Protein AF-A0A2D5TPM4-F1 (afdb_monomer)

Secondary structure (DSSP, 8-state):
--HHHHHHHHHHHHHHHHHHTT--GGG-HHHHHHHHHHHHHH-HHHHHHHHHHSSSHHHHHHHHHHTT-----HHHHHGGG--S-HHHHHHHHHHHHHTT-HHHHHHHHHHHTT-STT-SS--IIIIITTGGGG---TTHHHHHHHHHTT-

Sequence (151 aa):
MSKLKEFTEAYDSLFKLVASHDTSPDDEPWFFEEVNKLIIKHGNEVAIKFAQNEKWPEYTFELLVKSGLREIPKETLLSYLQTDNEDNMYCTAFALAACGYQEGFDILKAFANQSHPLSKNTHPIADILPDLEYIQDDRTKEIKDLCEEYL

Foldseek 3Di:
DDLLVVLLVQLVVLQVVCVVVVHHPVVPLVSLQSNLVSCVVSHLVSQLVNLVPDPQSLQSLLSPLLSPRQPDPLVSLVVQCPDPALVSVLSSLLSCQSNVHVSSLVVLQCLLQVNDPSNPPDQLQPHPLVSLVSRPDPSVVSSNVSNVVVD

Nearest PDB structures (foldseek):
  7q1e-assembly1_D  TM=4.762E-01  e=1.847E-01  synthetic construct
  6g4j-assembly1_B  TM=4.966E-01  e=8.759E-01  synthetic construct
  4xl5-assembly1_C  TM=4.598E-01  e=1.231E+00  synthetic construct
  8aw4-assembly1_A  TM=4.612E-01  e=2.102E+00  synthetic construct
  7p0h-assembly2_B  TM=4.555E-01  e=1.817E+00  synthetic construct

Radius of gyration: 15.3 Å; Cα contacts (8 Å, |Δi|>4): 187; chains: 1; bounding box: 35×28×40 Å

Solvent-accessible surface area (backbone atoms only — not comparable to full-atom values): 8303 Å² total; per-residue (Å²): 132,56,69,52,57,56,49,50,57,53,50,52,52,52,54,51,51,37,55,73,71,79,50,52,69,91,78,33,74,65,52,36,57,54,49,27,54,49,36,71,75,64,32,62,71,41,50,53,56,48,25,72,70,42,96,56,32,37,56,43,40,30,54,41,27,62,20,65,54,44,86,68,62,65,74,73,47,58,66,53,60,80,55,93,48,46,65,45,37,49,25,30,22,49,34,32,32,45,46,69,38,65,70,10,47,56,47,49,40,27,35,34,65,55,67,35,95,58,32,81,82,62,44,28,61,78,63,47,50,66,58,54,76,56,36,94,51,79,73,50,53,62,41,46,57,48,19,56,75,77,113

Structure (mmCIF, N/CA/C/O backbone):
data_AF-A0A2D5TPM4-F1
#
_entry.id   AF-A0A2D5TPM4-F1
#
loop_
_atom_site.group_PDB
_atom_site.id
_atom_site.type_symbol
_atom_site.label_atom_id
_atom_site.label_alt_id
_atom_site.label_comp_id
_atom_site.label_asym_id
_atom_site.label_entity_id
_atom_site.label_seq_id
_atom_site.pdbx_PDB_ins_code
_atom_site.Cartn_x
_atom_site.Cartn_y
_atom_site.Cartn_z
_atom_site.occupancy
_atom_site.B_iso_or_equiv
_atom_site.auth_seq_id
_atom_site.auth_comp_id
_atom_site.auth_asym_id
_atom_site.auth_atom_id
_atom_site.pdbx_PDB_model_num
ATOM 1 N N . MET A 1 1 ? -15.965 5.113 24.154 1.00 62.75 1 MET A N 1
ATOM 2 C CA . MET A 1 1 ? -14.804 5.687 23.443 1.00 62.75 1 MET A CA 1
ATOM 3 C C . MET A 1 1 ? -15.083 5.540 21.949 1.00 62.75 1 MET A C 1
ATOM 5 O O . MET A 1 1 ? -15.850 4.648 21.604 1.00 62.75 1 MET A O 1
ATOM 9 N N . SER A 1 2 ? -14.655 6.457 21.072 1.00 92.88 2 SER A N 1
ATOM 10 C CA . SER A 1 2 ? -14.958 6.298 19.637 1.00 92.88 2 SER A CA 1
ATOM 11 C C . SER A 1 2 ? -14.095 5.176 19.050 1.00 92.88 2 SER A C 1
ATOM 13 O O . SER A 1 2 ? -12.933 5.051 19.431 1.00 92.88 2 SER A O 1
ATOM 15 N N . LYS A 1 3 ? -14.636 4.388 18.107 1.00 95.75 3 LYS A N 1
ATOM 16 C CA . LYS A 1 3 ? -13.880 3.312 17.433 1.00 95.75 3 LYS A CA 1
ATOM 17 C C . LYS A 1 3 ? -12.568 3.813 16.826 1.00 95.75 3 LYS A C 1
ATOM 19 O O . LYS A 1 3 ? -11.571 3.112 16.897 1.00 95.75 3 LYS A O 1
ATOM 24 N N . LEU A 1 4 ? -12.586 5.027 16.268 1.00 97.31 4 LEU A N 1
ATOM 25 C CA . LEU A 1 4 ? -11.404 5.683 15.715 1.00 97.31 4 LEU A CA 1
ATOM 26 C C . LEU A 1 4 ? -10.341 5.936 16.785 1.00 97.31 4 LEU A C 1
ATOM 28 O O . LEU A 1 4 ? -9.190 5.604 16.570 1.00 97.31 4 LEU A O 1
ATOM 32 N N . LYS A 1 5 ? -10.730 6.455 17.955 1.00 97.25 5 LYS A N 1
ATOM 33 C CA . LYS A 1 5 ? -9.784 6.705 19.046 1.00 97.25 5 LYS A CA 1
ATOM 34 C C . LYS A 1 5 ? -9.158 5.406 19.565 1.00 97.25 5 LYS A C 1
ATOM 36 O O . LYS A 1 5 ? -7.965 5.379 19.823 1.00 97.25 5 LYS A O 1
ATOM 41 N N . GLU A 1 6 ? -9.950 4.341 19.696 1.00 97.75 6 GLU A N 1
ATOM 42 C CA . GLU A 1 6 ? -9.432 3.016 20.074 1.00 97.75 6 GLU A CA 1
ATOM 43 C C . GLU A 1 6 ? -8.447 2.463 19.036 1.00 97.75 6 GLU A C 1
ATOM 45 O O . GLU A 1 6 ? -7.425 1.904 19.419 1.00 97.75 6 GLU A O 1
ATOM 50 N N . PHE A 1 7 ? -8.736 2.641 17.741 1.00 98.31 7 PHE A N 1
ATOM 51 C CA . PHE A 1 7 ? -7.834 2.237 16.664 1.00 98.31 7 PHE A CA 1
ATOM 52 C C . PHE A 1 7 ? -6.522 3.026 16.715 1.00 98.31 7 PHE A C 1
ATOM 54 O O . PHE A 1 7 ? -5.462 2.413 16.740 1.00 98.31 7 PHE A O 1
ATOM 61 N N . THR A 1 8 ? -6.596 4.360 16.791 1.00 98.12 8 THR A N 1
ATOM 62 C CA . THR A 1 8 ? -5.426 5.248 16.872 1.00 98.12 8 THR A CA 1
ATOM 63 C C . THR A 1 8 ? -4.534 4.884 18.051 1.00 98.12 8 THR A C 1
ATOM 65 O O . THR A 1 8 ? -3.348 4.652 17.870 1.00 98.12 8 THR A O 1
ATOM 68 N N . GLU A 1 9 ? -5.093 4.764 19.259 1.00 97.94 9 GLU A N 1
ATOM 69 C CA . GLU A 1 9 ? -4.289 4.449 20.445 1.00 97.94 9 GLU A CA 1
ATOM 70 C C . GLU A 1 9 ? -3.615 3.076 20.340 1.00 97.94 9 GLU A C 1
ATOM 72 O O . GLU A 1 9 ? -2.452 2.938 20.714 1.00 97.94 9 GLU A O 1
ATOM 77 N N . ALA A 1 10 ? -4.320 2.071 19.811 1.00 98.06 10 ALA A N 1
ATOM 78 C CA . ALA A 1 10 ? -3.753 0.742 19.615 1.00 98.06 10 ALA A CA 1
ATOM 79 C C . ALA A 1 10 ? -2.654 0.739 18.541 1.00 98.06 10 ALA A C 1
ATOM 81 O O . ALA A 1 10 ? -1.587 0.173 18.772 1.00 98.06 10 ALA A O 1
ATOM 82 N N . TYR A 1 11 ? -2.888 1.396 17.404 1.00 98.00 11 TYR A N 1
ATOM 83 C CA . TYR A 1 11 ? -1.910 1.518 16.326 1.00 98.00 11 TYR A CA 1
ATOM 84 C C . TYR A 1 11 ? -0.651 2.260 16.795 1.00 98.00 11 TYR A C 1
ATOM 86 O O . TYR A 1 11 ? 0.459 1.758 16.630 1.00 98.00 11 TYR A O 1
ATOM 94 N N . ASP A 1 12 ? -0.811 3.396 17.476 1.00 97.00 12 ASP A N 1
ATOM 95 C CA . ASP A 1 12 ? 0.301 4.179 18.025 1.00 97.00 12 ASP A CA 1
ATOM 96 C C . ASP A 1 12 ? 1.131 3.374 19.028 1.00 97.00 12 ASP A C 1
ATOM 98 O O . ASP A 1 12 ? 2.349 3.544 19.118 1.00 97.00 12 ASP A O 1
ATOM 102 N N . SER A 1 13 ? 0.487 2.508 19.816 1.00 97.38 13 SER A N 1
ATOM 103 C CA . SER A 1 13 ? 1.186 1.593 20.717 1.00 97.38 13 SER A CA 1
ATOM 104 C C . SER A 1 13 ? 2.044 0.581 19.959 1.00 97.38 13 SER A C 1
ATOM 106 O O . SER A 1 13 ? 3.181 0.355 20.372 1.00 97.38 13 SER A O 1
ATOM 108 N N . LEU A 1 14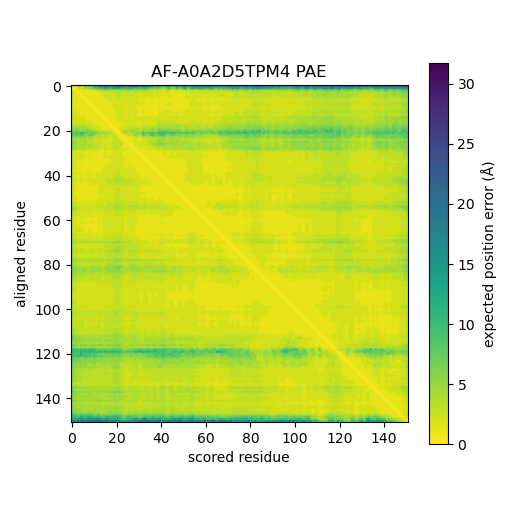 ? 1.544 0.012 18.856 1.00 97.06 14 LEU A N 1
ATOM 109 C CA . LEU A 1 14 ? 2.322 -0.890 17.998 1.00 97.06 14 LEU A CA 1
ATOM 110 C C . LEU A 1 14 ? 3.496 -0.149 17.348 1.00 97.06 14 LEU A C 1
ATOM 112 O O . LEU A 1 14 ? 4.631 -0.612 17.419 1.00 97.06 14 LEU A O 1
ATOM 116 N N . PHE A 1 15 ? 3.251 1.041 16.799 1.00 94.06 15 PHE A N 1
ATOM 117 C CA . PHE A 1 15 ? 4.280 1.841 16.132 1.00 94.06 15 PHE A CA 1
ATOM 118 C C . PHE A 1 15 ? 5.398 2.276 17.095 1.00 94.06 15 PHE A C 1
ATOM 120 O O . PHE A 1 15 ? 6.581 2.229 16.762 1.00 94.06 15 PHE A O 1
ATOM 127 N N . LYS A 1 16 ? 5.052 2.642 18.337 1.00 94.75 16 LYS A N 1
ATOM 128 C CA . LYS A 1 16 ? 6.045 2.936 19.387 1.00 94.75 16 LYS A CA 1
ATOM 129 C C . LYS A 1 16 ? 6.873 1.717 19.778 1.00 94.75 16 LYS A C 1
ATOM 131 O O . LYS A 1 16 ? 8.030 1.889 20.150 1.00 94.75 16 LYS A O 1
ATOM 136 N N . LEU A 1 17 ? 6.290 0.518 19.737 1.00 94.88 17 LEU A N 1
ATOM 137 C CA . LEU A 1 17 ? 7.014 -0.714 20.041 1.00 94.88 17 LEU A CA 1
ATOM 138 C C . LEU A 1 17 ? 8.070 -0.999 18.968 1.00 94.88 17 LEU A C 1
ATOM 140 O O . LEU A 1 17 ? 9.220 -1.229 19.328 1.00 94.88 17 LEU A O 1
ATOM 144 N N . VAL A 1 18 ? 7.711 -0.870 17.687 1.00 93.19 18 VAL A N 1
ATOM 145 C CA . VAL A 1 18 ? 8.659 -0.942 16.558 1.00 93.19 18 VAL A CA 1
ATOM 146 C C . VAL A 1 18 ? 9.805 0.058 16.753 1.00 93.19 18 VAL A C 1
ATOM 148 O O . VAL A 1 18 ? 10.967 -0.327 16.845 1.00 93.19 18 VAL A O 1
ATOM 151 N N . ALA A 1 19 ? 9.483 1.336 16.982 1.00 89.94 19 ALA A N 1
ATOM 152 C CA . ALA A 1 19 ? 10.497 2.369 17.204 1.00 89.94 19 ALA A CA 1
ATOM 153 C C . ALA A 1 19 ? 11.396 2.101 18.430 1.00 89.94 19 ALA A C 1
ATOM 155 O O . ALA A 1 19 ? 12.541 2.545 18.471 1.00 89.94 19 ALA A O 1
ATOM 156 N N . SER A 1 20 ? 10.903 1.382 19.446 1.00 92.12 20 SER A N 1
ATOM 157 C CA . SER A 1 20 ? 11.698 1.026 20.629 1.00 92.12 20 SER A CA 1
ATOM 158 C C . SER A 1 20 ? 12.745 -0.059 20.368 1.00 92.12 20 SER A C 1
ATOM 160 O O . SER A 1 20 ? 13.675 -0.199 21.164 1.00 92.12 20 SER A O 1
ATOM 162 N N . HIS A 1 21 ? 12.608 -0.803 19.269 1.00 87.50 21 HIS A N 1
ATOM 163 C CA . HIS A 1 21 ? 13.577 -1.798 18.814 1.00 87.50 21 HIS A CA 1
ATOM 164 C C . HIS A 1 21 ? 14.594 -1.232 17.811 1.00 87.50 21 HIS A C 1
ATOM 166 O O . HIS A 1 21 ? 15.476 -1.973 17.390 1.00 87.50 21 HIS A O 1
ATOM 172 N N . ASP A 1 22 ? 14.513 0.064 17.478 1.00 88.50 22 ASP A N 1
ATOM 173 C CA . ASP A 1 22 ? 15.333 0.709 16.437 1.00 88.50 22 ASP A CA 1
ATOM 174 C C . ASP A 1 22 ? 15.167 0.046 15.052 1.00 88.50 22 ASP A C 1
ATOM 176 O O . ASP A 1 22 ? 16.107 -0.042 14.265 1.00 88.50 22 ASP A O 1
ATOM 180 N N . THR A 1 23 ? 13.954 -0.446 14.775 1.00 90.00 23 THR A N 1
ATOM 181 C CA . THR A 1 23 ? 13.545 -1.086 13.515 1.00 90.00 23 THR A CA 1
ATOM 182 C C . THR A 1 23 ? 12.415 -0.310 12.835 1.00 90.00 23 THR A C 1
ATOM 184 O O . THR A 1 23 ? 11.860 0.641 13.401 1.00 90.00 23 THR A O 1
ATOM 187 N N . SER A 1 24 ? 12.087 -0.684 11.596 1.00 90.19 24 SER A N 1
ATOM 188 C CA . SER A 1 24 ? 10.937 -0.163 10.852 1.00 90.19 24 SER A CA 1
ATOM 189 C C . SER A 1 24 ? 9.777 -1.171 10.819 1.00 90.19 24 SER A C 1
ATOM 191 O O . SER A 1 24 ? 9.987 -2.356 11.080 1.00 90.19 24 SER A O 1
ATOM 193 N N . PRO A 1 25 ? 8.540 -0.739 10.502 1.00 91.75 25 PRO A N 1
ATOM 194 C CA . PRO A 1 25 ? 7.418 -1.659 10.315 1.00 91.75 25 PRO A CA 1
ATOM 195 C C . PRO A 1 25 ? 7.707 -2.778 9.306 1.00 91.75 25 PRO A C 1
ATOM 197 O O . PRO A 1 25 ? 7.291 -3.913 9.524 1.00 91.75 25 PRO A O 1
ATOM 200 N N . ASP A 1 26 ? 8.446 -2.468 8.239 1.00 88.12 26 ASP A N 1
ATOM 201 C CA . ASP A 1 26 ? 8.805 -3.410 7.176 1.00 88.12 26 ASP A CA 1
ATOM 202 C C . ASP A 1 26 ? 9.788 -4.499 7.644 1.00 88.12 26 ASP A C 1
ATOM 204 O O . ASP A 1 26 ? 9.792 -5.603 7.102 1.00 88.12 26 ASP A O 1
ATOM 208 N N . ASP A 1 27 ? 10.558 -4.239 8.706 1.00 88.56 27 ASP A N 1
ATOM 209 C CA . ASP A 1 27 ? 11.476 -5.212 9.315 1.00 88.56 27 ASP A CA 1
ATOM 210 C C . ASP A 1 27 ? 10.781 -6.160 10.311 1.00 88.56 27 ASP A C 1
ATOM 212 O O . ASP A 1 27 ? 11.391 -7.109 10.810 1.00 88.56 27 ASP A O 1
ATOM 216 N N . GLU A 1 28 ? 9.509 -5.909 10.635 1.00 92.19 28 GLU A N 1
ATOM 217 C CA . GLU A 1 28 ? 8.807 -6.523 11.762 1.00 92.19 28 GLU A CA 1
ATOM 218 C C . GLU A 1 28 ? 7.503 -7.204 11.303 1.00 92.19 28 GLU A C 1
ATOM 220 O O . GLU A 1 28 ? 6.418 -6.654 11.490 1.00 92.19 28 GLU A O 1
ATOM 225 N N . PRO A 1 29 ? 7.538 -8.443 10.764 1.00 89.88 29 PRO A N 1
ATOM 226 C CA . PRO A 1 29 ? 6.349 -9.102 10.203 1.00 89.88 29 PRO A CA 1
ATOM 227 C C . PRO A 1 29 ? 5.141 -9.186 11.153 1.00 89.88 29 PRO A C 1
ATOM 229 O O . PRO A 1 29 ? 3.990 -9.137 10.718 1.00 89.88 29 PRO A O 1
ATOM 232 N N . TRP A 1 30 ? 5.384 -9.272 12.467 1.00 94.94 30 TRP A N 1
ATOM 233 C CA . TRP A 1 30 ? 4.325 -9.281 13.483 1.00 94.94 30 TRP A CA 1
ATOM 234 C C . TRP A 1 30 ? 3.518 -7.975 13.512 1.00 94.94 30 TRP A C 1
ATOM 236 O O . TRP A 1 30 ? 2.352 -7.993 13.910 1.00 94.94 30 TRP A O 1
ATOM 246 N N . PHE A 1 31 ? 4.103 -6.848 13.096 1.00 97.19 31 PHE A N 1
ATOM 247 C CA . PHE A 1 31 ? 3.429 -5.553 13.060 1.00 97.19 31 PHE A CA 1
ATOM 248 C C . PHE A 1 31 ? 2.221 -5.609 12.124 1.00 97.19 31 PHE A C 1
ATOM 250 O O . PHE A 1 31 ? 1.108 -5.273 12.534 1.00 97.19 31 PHE A O 1
ATOM 257 N N . PHE A 1 32 ? 2.413 -6.115 10.902 1.00 97.06 32 PHE A N 1
ATOM 258 C CA . PHE A 1 32 ? 1.340 -6.246 9.916 1.00 97.06 32 PHE A CA 1
ATOM 259 C C . PHE A 1 32 ? 0.232 -7.196 10.394 1.00 97.06 32 PHE A C 1
ATOM 261 O O . PHE A 1 32 ? -0.954 -6.919 10.195 1.00 97.06 32 PHE A O 1
ATOM 268 N N . GLU A 1 33 ? 0.583 -8.280 11.094 1.00 97.25 33 GLU A N 1
ATOM 269 C CA . GLU A 1 33 ? -0.403 -9.188 11.693 1.00 97.25 33 GLU A CA 1
ATOM 270 C C . GLU A 1 33 ? -1.246 -8.509 12.784 1.00 97.25 33 GLU A C 1
ATOM 272 O O . GLU A 1 33 ? -2.467 -8.696 12.839 1.00 97.25 33 GLU A O 1
ATOM 277 N N . GLU A 1 34 ? -0.626 -7.714 13.660 1.00 98.25 34 GLU A N 1
ATOM 278 C CA . GLU A 1 34 ? -1.335 -6.993 14.722 1.00 98.25 34 GLU A CA 1
ATOM 279 C C . GLU A 1 34 ? -2.213 -5.869 14.163 1.00 98.25 34 GLU A C 1
ATOM 281 O O . GLU A 1 34 ? -3.370 -5.724 14.573 1.00 98.25 34 GLU A O 1
ATOM 286 N N . VAL A 1 35 ? -1.730 -5.123 13.169 1.00 98.31 35 VAL A N 1
ATOM 287 C CA . VAL A 1 35 ? -2.533 -4.097 12.489 1.00 98.31 35 VAL A CA 1
ATOM 288 C C . VAL A 1 35 ? -3.722 -4.729 11.756 1.00 98.31 35 VAL A C 1
ATOM 290 O O . VAL A 1 35 ? -4.832 -4.196 11.836 1.00 98.31 35 VAL A O 1
ATOM 293 N N . ASN A 1 36 ? -3.563 -5.905 11.139 1.00 98.31 36 ASN A N 1
ATOM 294 C CA . ASN A 1 36 ? -4.682 -6.641 10.539 1.00 98.31 36 ASN A CA 1
ATOM 295 C C . ASN A 1 36 ? -5.782 -6.954 11.569 1.00 98.31 36 ASN A C 1
ATOM 297 O O . ASN A 1 36 ? -6.972 -6.740 11.320 1.00 98.31 36 ASN A O 1
ATOM 301 N N . LYS A 1 37 ? -5.406 -7.385 12.782 1.00 98.56 37 LYS A N 1
ATOM 302 C CA . LYS A 1 37 ? -6.371 -7.618 13.875 1.00 98.56 37 LYS A CA 1
ATOM 303 C C . LYS A 1 37 ? -7.137 -6.341 14.228 1.00 98.56 37 LYS A C 1
ATOM 305 O O . LYS A 1 37 ? -8.340 -6.414 14.501 1.00 98.56 37 LYS A O 1
ATOM 310 N N . LEU A 1 38 ? -6.482 -5.177 14.196 1.0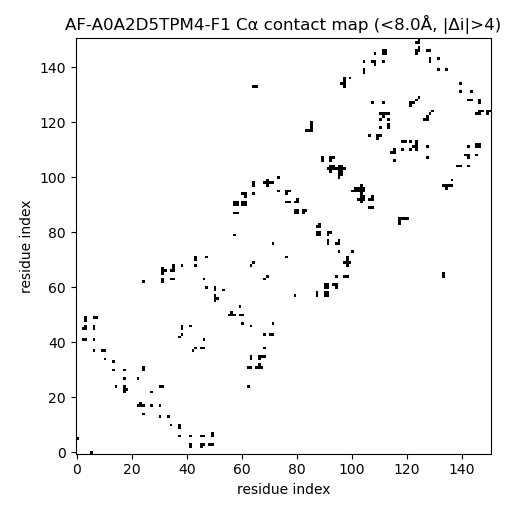0 98.38 38 LEU A N 1
ATOM 311 C CA . LEU A 1 38 ? -7.148 -3.885 14.397 1.00 98.38 38 LEU A CA 1
ATOM 312 C C . LEU A 1 38 ? -8.132 -3.575 13.263 1.00 98.38 38 LEU A C 1
ATOM 314 O O . LEU A 1 38 ? -9.272 -3.190 13.543 1.00 98.38 38 LEU A O 1
ATOM 318 N N . ILE A 1 39 ? -7.737 -3.788 12.005 1.00 98.44 39 ILE A N 1
ATOM 319 C CA . ILE A 1 39 ? -8.601 -3.583 10.831 1.00 98.44 39 ILE A CA 1
ATOM 320 C C . ILE A 1 39 ? -9.849 -4.469 10.930 1.00 98.44 39 ILE A C 1
ATOM 322 O O . ILE A 1 39 ? -10.966 -3.955 10.862 1.00 98.44 39 ILE A O 1
ATOM 326 N N . ILE A 1 40 ? -9.687 -5.770 11.192 1.00 98.19 40 ILE A N 1
ATOM 327 C CA . ILE A 1 40 ? -10.799 -6.727 11.338 1.00 98.19 40 ILE A CA 1
ATOM 328 C C . ILE A 1 40 ? -11.742 -6.315 12.477 1.00 98.19 40 ILE A C 1
ATOM 330 O O . ILE A 1 40 ? -12.965 -6.370 12.335 1.00 98.19 40 ILE A O 1
ATOM 334 N N . LYS A 1 41 ? -11.193 -5.886 13.619 1.00 98.19 41 LYS A N 1
ATOM 335 C CA . LYS A 1 41 ? -11.982 -5.514 14.801 1.00 98.19 41 LYS A CA 1
ATOM 336 C C . LYS A 1 41 ? -12.784 -4.226 14.601 1.00 98.19 41 LYS A C 1
ATOM 338 O O . LYS A 1 41 ? -13.924 -4.131 15.066 1.00 98.19 41 LYS A O 1
ATOM 343 N N . HIS A 1 42 ? -12.188 -3.211 13.979 1.00 98.00 42 HIS A N 1
ATOM 344 C CA . HIS A 1 42 ? -12.768 -1.866 13.912 1.00 98.00 42 HIS A CA 1
ATOM 345 C C . HIS A 1 42 ? -13.472 -1.570 12.578 1.00 98.00 42 HIS A C 1
ATOM 347 O O . HIS A 1 42 ? -14.410 -0.764 12.569 1.00 98.00 42 HIS A O 1
ATOM 353 N N . GLY A 1 43 ? -13.099 -2.277 11.509 1.00 97.44 43 GLY A N 1
ATOM 354 C CA . GLY A 1 43 ? -13.637 -2.169 10.155 1.00 97.44 43 GLY A CA 1
ATOM 355 C C . GLY A 1 43 ? -12.834 -1.228 9.249 1.00 97.44 43 GLY A C 1
ATOM 356 O O . GLY A 1 43 ? -12.224 -0.264 9.715 1.00 97.44 43 GLY A O 1
ATOM 357 N N . ASN A 1 44 ? -12.904 -1.483 7.938 1.00 97.56 44 ASN A N 1
ATOM 358 C CA . ASN A 1 44 ? -12.166 -0.757 6.894 1.00 97.56 44 ASN A CA 1
ATOM 359 C C . ASN A 1 44 ? -12.383 0.762 6.955 1.00 97.56 44 ASN A C 1
ATOM 361 O O . ASN A 1 44 ? -11.423 1.521 6.902 1.00 97.56 44 ASN A O 1
ATOM 365 N N . GLU A 1 45 ? -13.625 1.217 7.153 1.00 98.12 45 GLU A N 1
ATOM 366 C CA . GLU A 1 45 ? -13.953 2.650 7.240 1.00 98.12 45 GLU A CA 1
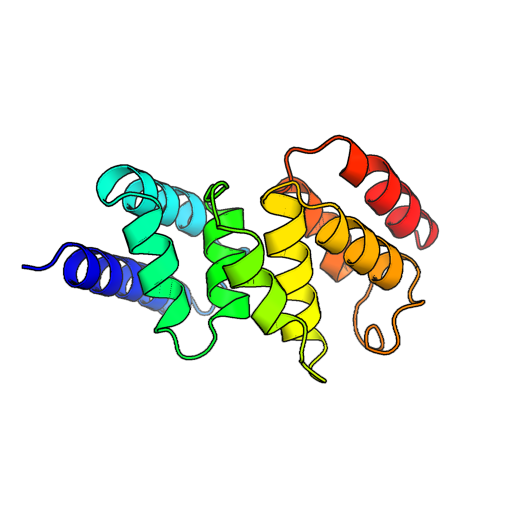ATOM 367 C C . GLU A 1 45 ? -13.176 3.365 8.360 1.00 98.12 45 GLU A C 1
ATOM 369 O O . GLU A 1 45 ? -12.731 4.501 8.189 1.00 98.12 45 GLU A O 1
ATOM 374 N N . VAL A 1 46 ? -12.970 2.700 9.504 1.00 98.50 46 VAL A N 1
ATOM 375 C CA . VAL A 1 46 ? -12.218 3.275 10.627 1.00 98.50 46 VAL A CA 1
ATOM 376 C C . VAL A 1 46 ? -10.731 3.363 10.295 1.00 98.50 46 VAL A C 1
ATOM 378 O O . VAL A 1 46 ? -10.131 4.398 10.569 1.00 98.50 46 VAL A O 1
ATOM 381 N N . ALA A 1 47 ? -10.160 2.323 9.683 1.00 98.44 47 ALA A N 1
ATOM 382 C CA . ALA A 1 47 ? -8.756 2.302 9.273 1.00 98.44 47 ALA A CA 1
ATOM 383 C C . ALA A 1 47 ? -8.456 3.354 8.188 1.00 98.44 47 ALA A C 1
ATOM 385 O O . ALA A 1 47 ? -7.469 4.078 8.282 1.00 98.44 47 ALA A O 1
ATOM 386 N N . ILE A 1 48 ? -9.353 3.512 7.208 1.00 98.50 48 ILE A N 1
ATOM 387 C CA . ILE A 1 48 ? -9.244 4.550 6.171 1.00 98.50 48 ILE A CA 1
ATOM 388 C C . ILE A 1 48 ? -9.294 5.938 6.808 1.00 98.50 48 ILE A C 1
ATOM 390 O O . ILE A 1 48 ? -8.430 6.775 6.555 1.00 98.50 48 ILE A O 1
ATOM 394 N N . LYS A 1 49 ? -10.279 6.181 7.681 1.00 98.38 49 LYS A N 1
ATOM 395 C CA . LYS A 1 49 ? -10.404 7.463 8.380 1.00 98.38 49 LYS A CA 1
ATOM 396 C C . LYS A 1 49 ? -9.204 7.748 9.282 1.00 98.38 49 LYS A C 1
ATOM 398 O O . LYS A 1 49 ? -8.850 8.909 9.456 1.00 98.38 49 LYS A O 1
ATOM 403 N N . PHE A 1 50 ? -8.614 6.720 9.883 1.00 98.50 50 PHE A N 1
ATOM 404 C CA . PHE A 1 50 ? -7.368 6.843 10.627 1.00 98.50 50 PHE A CA 1
ATOM 405 C C . PHE A 1 50 ? -6.246 7.352 9.714 1.00 98.50 50 PHE A C 1
ATOM 407 O O . PHE A 1 50 ? -5.761 8.452 9.956 1.00 98.50 50 PHE A O 1
ATOM 414 N N . ALA A 1 51 ? -5.942 6.652 8.616 1.00 98.31 51 ALA A N 1
ATOM 415 C CA . ALA A 1 51 ? -4.879 7.049 7.687 1.00 98.31 51 ALA A CA 1
ATOM 416 C C . ALA A 1 51 ? -5.050 8.472 7.133 1.00 98.31 51 ALA A C 1
ATOM 418 O O . ALA A 1 51 ? -4.088 9.228 7.065 1.00 98.31 51 ALA A O 1
ATOM 419 N N . GLN A 1 52 ? -6.280 8.885 6.813 1.00 98.00 52 GLN A N 1
ATOM 420 C CA . GLN A 1 52 ? -6.562 10.246 6.334 1.00 98.00 52 GLN A CA 1
ATOM 421 C C . GLN A 1 52 ? -6.253 11.353 7.357 1.00 98.00 52 GLN A C 1
ATOM 423 O O . GLN A 1 52 ? -6.095 12.507 6.960 1.00 98.00 52 GLN A O 1
ATOM 428 N N . ASN A 1 53 ? -6.218 11.032 8.654 1.00 97.38 53 ASN A N 1
ATOM 429 C CA . ASN A 1 53 ? -5.914 11.986 9.725 1.00 97.38 53 ASN A CA 1
ATOM 430 C C . ASN A 1 53 ? -4.450 11.932 10.182 1.00 97.38 53 ASN A C 1
ATOM 432 O O . ASN A 1 53 ? -4.056 12.752 11.014 1.00 97.38 53 ASN A O 1
ATOM 436 N N . GLU A 1 54 ? -3.664 10.986 9.670 1.00 97.25 54 GLU A N 1
ATOM 437 C CA . GLU A 1 54 ? -2.255 10.863 10.015 1.00 97.25 54 GLU A CA 1
ATOM 438 C C . GLU A 1 54 ? -1.409 11.947 9.353 1.00 97.25 54 GLU A C 1
ATOM 440 O O . GLU A 1 54 ? -1.788 12.570 8.359 1.00 97.25 54 GLU A O 1
ATOM 445 N N . LYS A 1 55 ? -0.222 12.180 9.920 1.00 94.25 55 LYS A N 1
ATOM 446 C CA . LYS A 1 55 ? 0.711 13.180 9.389 1.00 94.25 55 LYS A CA 1
ATOM 447 C C . LYS A 1 55 ? 1.154 12.833 7.967 1.00 94.25 55 LYS A C 1
ATOM 449 O O . LYS A 1 55 ? 1.302 13.748 7.160 1.00 94.25 55 LYS A O 1
ATOM 454 N N . TRP A 1 56 ? 1.375 11.542 7.698 1.00 95.06 56 TRP A N 1
ATOM 455 C CA . TRP A 1 56 ? 1.795 10.984 6.407 1.00 95.06 56 TRP A CA 1
ATOM 456 C C . TRP A 1 56 ? 0.777 9.929 5.943 1.00 95.06 56 TRP A C 1
ATOM 458 O O . TRP A 1 56 ? 0.977 8.729 6.174 1.00 95.06 56 TRP A O 1
ATOM 468 N N . PRO A 1 57 ? -0.351 10.359 5.351 1.00 97.50 57 PRO A N 1
ATOM 469 C CA . PRO A 1 57 ? -1.415 9.452 4.938 1.00 97.50 57 PRO A CA 1
ATOM 470 C C . PRO A 1 57 ? -0.962 8.396 3.932 1.00 97.50 57 PRO A C 1
ATOM 472 O O . PRO A 1 57 ? -1.368 7.248 4.061 1.00 97.50 57 PRO A O 1
ATOM 475 N N . GLU A 1 58 ? -0.117 8.753 2.964 1.00 98.12 58 GLU A N 1
ATOM 476 C CA . GLU A 1 58 ? 0.341 7.869 1.887 1.00 98.12 58 GLU A CA 1
ATOM 477 C C . GLU A 1 58 ? 1.092 6.657 2.446 1.00 98.12 58 GLU A C 1
ATOM 479 O O . GLU A 1 58 ? 0.701 5.520 2.186 1.00 98.12 58 GLU A O 1
ATOM 484 N N . TYR A 1 59 ? 2.093 6.902 3.297 1.00 97.12 59 TYR A N 1
ATOM 485 C CA . TYR A 1 59 ? 2.830 5.841 3.987 1.00 97.12 59 TYR A CA 1
ATOM 486 C C . TYR 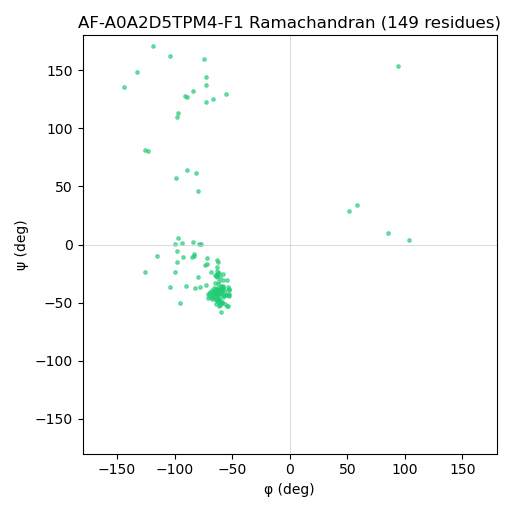A 1 59 ? 1.922 5.044 4.934 1.00 97.12 59 TYR A C 1
ATOM 488 O O . TYR A 1 59 ? 1.991 3.822 5.012 1.00 97.12 59 TYR A O 1
ATOM 496 N N . THR A 1 60 ? 0.988 5.709 5.620 1.00 98.12 60 THR A N 1
ATOM 497 C CA . THR A 1 60 ? 0.034 4.995 6.485 1.00 98.12 60 THR A CA 1
ATOM 498 C C . THR A 1 60 ? -0.871 4.065 5.673 1.00 98.12 60 THR A C 1
ATOM 500 O O . THR A 1 60 ? -1.137 2.940 6.095 1.00 98.12 60 THR A O 1
ATOM 503 N N . PHE A 1 61 ? -1.339 4.495 4.500 1.00 98.62 61 PHE A N 1
ATOM 504 C CA . PHE A 1 61 ? -2.114 3.645 3.600 1.00 98.62 61 PHE A CA 1
ATOM 505 C C . PHE A 1 61 ? -1.303 2.448 3.120 1.00 98.62 61 PHE A C 1
ATOM 507 O O . PHE A 1 61 ? -1.840 1.341 3.134 1.00 98.62 61 PHE A O 1
ATOM 514 N N . GLU A 1 62 ? -0.037 2.647 2.755 1.00 98.38 62 GLU A N 1
ATOM 515 C CA . GLU A 1 62 ? 0.883 1.561 2.410 1.00 98.38 62 GLU A CA 1
ATOM 516 C C . GLU A 1 62 ? 0.941 0.505 3.526 1.00 98.38 62 GLU A C 1
ATOM 518 O O . GLU A 1 62 ? 0.639 -0.666 3.286 1.00 98.38 62 GLU A O 1
ATOM 523 N N . LEU A 1 63 ? 1.207 0.917 4.770 1.00 98.00 63 LEU A N 1
ATOM 524 C CA . LEU A 1 63 ? 1.263 0.004 5.917 1.00 98.00 63 LEU A CA 1
ATOM 525 C C . LEU A 1 63 ? -0.064 -0.735 6.146 1.00 98.00 63 LEU A C 1
ATOM 527 O O . LEU A 1 63 ? -0.078 -1.935 6.438 1.00 98.00 63 LEU A O 1
ATOM 531 N N . LEU A 1 64 ? -1.202 -0.052 5.991 1.00 98.50 64 LEU A N 1
ATOM 532 C CA . LEU A 1 64 ? -2.520 -0.676 6.138 1.00 98.50 64 LEU A CA 1
ATOM 533 C C . LEU A 1 64 ? -2.804 -1.699 5.033 1.00 98.50 64 LEU A C 1
ATOM 535 O O . LEU A 1 64 ? -3.381 -2.751 5.324 1.00 98.50 64 LEU A O 1
ATOM 539 N N . VAL A 1 65 ? -2.409 -1.437 3.782 1.00 98.50 65 VAL A N 1
ATOM 540 C CA . VAL A 1 65 ? -2.568 -2.427 2.708 1.00 98.50 65 VAL A CA 1
ATOM 541 C C . VAL A 1 65 ? -1.560 -3.575 2.855 1.00 98.50 65 VAL A C 1
ATOM 543 O O . VAL A 1 65 ? -1.948 -4.725 2.643 1.00 98.50 65 VAL A O 1
ATOM 546 N N . LYS A 1 66 ? -0.329 -3.349 3.333 1.00 97.88 66 LYS A N 1
ATOM 547 C CA . LYS A 1 66 ? 0.583 -4.447 3.723 1.00 97.88 66 LYS A CA 1
ATOM 548 C C . LYS A 1 66 ? -0.050 -5.320 4.816 1.00 97.88 66 LYS A C 1
ATOM 550 O O . LYS A 1 66 ? -0.020 -6.544 4.737 1.00 97.88 66 LYS A O 1
ATOM 555 N N . SER A 1 67 ? -0.796 -4.695 5.729 1.00 98.06 67 SER A N 1
ATOM 556 C CA . SER A 1 67 ? -1.571 -5.358 6.792 1.00 98.06 67 SER A CA 1
ATOM 557 C C . SER A 1 67 ? -2.896 -6.000 6.343 1.00 98.06 67 SER A C 1
ATOM 559 O O . SER A 1 67 ? -3.620 -6.544 7.172 1.00 98.06 67 SER A O 1
ATOM 561 N N . GLY A 1 68 ? -3.261 -5.944 5.059 1.00 97.56 68 GLY A N 1
ATOM 562 C CA . GLY A 1 68 ? -4.454 -6.630 4.537 1.00 97.56 68 GLY A CA 1
ATOM 563 C C . GLY A 1 68 ? -5.685 -5.756 4.260 1.00 97.56 68 GLY A C 1
ATOM 564 O O . GLY A 1 68 ? -6.714 -6.288 3.843 1.00 97.56 68 GLY A O 1
ATOM 565 N N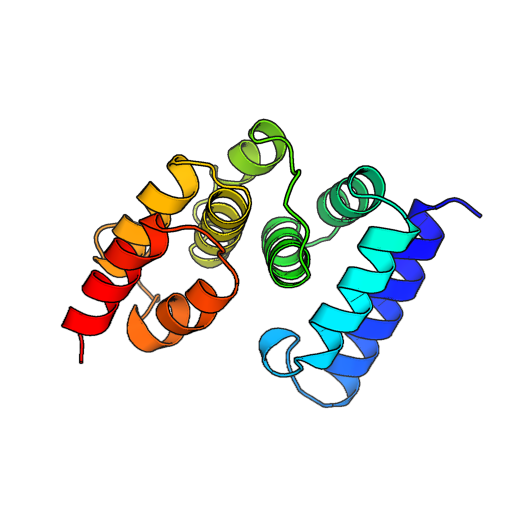 . LEU A 1 69 ? -5.618 -4.429 4.416 1.00 98.12 69 LEU A N 1
ATOM 566 C CA . LEU A 1 69 ? -6.696 -3.541 3.958 1.00 98.12 69 LEU A CA 1
ATOM 567 C C . LEU A 1 69 ? -6.784 -3.569 2.420 1.00 98.12 69 LEU A C 1
ATOM 569 O O . LEU A 1 69 ? -5.786 -3.345 1.742 1.00 98.12 69 LEU A O 1
ATOM 573 N N . ARG A 1 70 ? -7.957 -3.865 1.847 1.00 97.00 70 ARG A N 1
ATOM 574 C CA . ARG A 1 70 ? -8.141 -3.961 0.377 1.00 97.00 70 ARG A CA 1
ATOM 575 C C . ARG A 1 70 ? -9.268 -3.088 -0.177 1.00 97.00 70 ARG A C 1
ATOM 577 O O . ARG A 1 70 ? -9.246 -2.729 -1.345 1.00 97.00 70 ARG A O 1
ATOM 584 N N . GLU A 1 71 ? -10.252 -2.728 0.644 1.00 96.50 71 GLU A N 1
ATOM 585 C CA . GLU A 1 71 ? -11.461 -2.017 0.200 1.00 96.50 71 GLU A CA 1
ATOM 586 C C . GLU A 1 71 ? -11.362 -0.504 0.456 1.00 96.50 71 GLU A C 1
ATOM 588 O O . GLU A 1 71 ? -12.182 0.080 1.166 1.00 96.50 71 GLU A O 1
ATOM 593 N N . ILE A 1 72 ? -10.334 0.142 -0.097 1.00 98.25 72 ILE A N 1
ATOM 594 C CA . ILE A 1 72 ? -10.199 1.604 -0.048 1.00 98.25 72 ILE A CA 1
ATOM 595 C C . ILE A 1 72 ? -10.873 2.192 -1.295 1.00 98.25 72 ILE A C 1
ATOM 597 O O . ILE A 1 72 ? -10.544 1.761 -2.404 1.00 98.25 72 ILE A O 1
ATOM 601 N N . PRO A 1 73 ? -11.798 3.165 -1.172 1.00 97.88 73 PRO A N 1
ATOM 602 C CA . PRO A 1 73 ? -12.357 3.844 -2.335 1.00 97.88 73 PRO A CA 1
ATOM 603 C C . PRO A 1 73 ? -11.247 4.447 -3.195 1.00 97.88 73 PRO A C 1
ATOM 605 O O . PRO A 1 73 ? -10.384 5.168 -2.695 1.00 97.88 73 PRO A O 1
ATOM 608 N N . LYS A 1 74 ? -11.271 4.164 -4.497 1.00 97.81 74 LYS A N 1
ATOM 609 C CA . LYS A 1 74 ? -10.243 4.612 -5.443 1.00 97.81 74 LYS A CA 1
ATOM 610 C C . LYS A 1 74 ? -10.011 6.119 -5.370 1.00 97.81 74 LYS A C 1
ATOM 612 O O . LYS A 1 74 ? -8.873 6.578 -5.352 1.00 97.81 74 LYS A O 1
ATOM 617 N N . GLU A 1 75 ? -11.089 6.886 -5.275 1.00 96.88 75 GLU A N 1
ATOM 618 C CA . GLU A 1 75 ? -11.082 8.347 -5.211 1.00 96.88 75 GLU A CA 1
ATOM 619 C C . GLU A 1 75 ? -10.363 8.871 -3.964 1.00 96.88 75 GLU A C 1
ATOM 621 O O . GLU A 1 75 ? -9.800 9.962 -4.008 1.00 96.88 75 GLU A O 1
ATOM 626 N N . THR A 1 76 ? -10.346 8.097 -2.871 1.00 96.94 76 THR A N 1
ATOM 627 C CA . THR A 1 76 ? -9.563 8.427 -1.675 1.00 96.94 76 THR A CA 1
ATOM 628 C C . THR A 1 76 ? -8.068 8.381 -1.958 1.00 96.94 76 THR A C 1
ATOM 630 O O . THR A 1 76 ? -7.352 9.250 -1.484 1.00 96.94 76 THR A O 1
ATOM 633 N N . LEU A 1 77 ? -7.593 7.405 -2.732 1.00 98.12 77 LEU A N 1
ATOM 634 C CA . LEU A 1 77 ? -6.167 7.251 -3.027 1.00 98.12 77 LEU A CA 1
ATOM 635 C C . LEU A 1 77 ? -5.715 8.164 -4.174 1.00 98.12 77 LEU A C 1
ATOM 637 O O . LEU A 1 77 ? -4.638 8.748 -4.107 1.00 98.12 77 LEU A O 1
ATOM 641 N N . LEU A 1 78 ? -6.549 8.355 -5.202 1.00 97.25 78 LEU A N 1
ATOM 642 C CA . LEU A 1 78 ? -6.195 9.168 -6.373 1.00 97.25 78 LEU A CA 1
ATOM 643 C C . LEU A 1 78 ? -5.826 10.617 -6.029 1.00 97.25 78 LEU A C 1
ATOM 645 O O . LEU A 1 78 ? -5.004 11.208 -6.727 1.00 97.25 78 LEU A O 1
ATOM 649 N N . SER A 1 79 ? -6.401 11.201 -4.972 1.00 94.94 79 SER A N 1
ATOM 650 C CA . SER A 1 79 ? -6.044 12.563 -4.555 1.00 94.94 79 SER A CA 1
ATOM 651 C C . SER A 1 79 ? -4.586 12.695 -4.111 1.00 94.94 79 SER A C 1
ATOM 653 O O . SER A 1 79 ? -4.023 13.778 -4.242 1.00 94.94 79 SER A O 1
ATOM 655 N N . TYR A 1 80 ? -3.968 11.613 -3.630 1.00 96.81 80 TYR A N 1
ATOM 656 C CA . TYR A 1 80 ? -2.586 11.610 -3.142 1.00 96.81 80 TYR A CA 1
ATOM 657 C C . TYR A 1 80 ? -1.541 11.455 -4.259 1.00 96.81 80 TYR A C 1
ATOM 659 O O . TYR A 1 80 ? -0.362 11.707 -4.038 1.00 96.81 80 TYR A O 1
ATOM 667 N N . LEU A 1 81 ? -1.958 11.147 -5.495 1.00 96.06 81 LEU A N 1
ATOM 668 C CA . LEU A 1 81 ? -1.055 11.124 -6.656 1.00 96.06 81 LEU A CA 1
ATOM 669 C C . LEU A 1 81 ? -0.613 12.527 -7.108 1.00 96.06 81 LEU A C 1
ATOM 671 O O . LEU A 1 81 ? 0.285 12.658 -7.937 1.00 96.06 81 LEU A O 1
ATOM 675 N N . GLN A 1 82 ? -1.234 13.593 -6.597 1.00 93.69 82 GLN A N 1
ATOM 676 C CA . GLN A 1 82 ? -0.860 14.979 -6.899 1.00 93.69 82 GLN A CA 1
ATOM 677 C C . GLN A 1 82 ? 0.327 15.427 -6.034 1.00 93.69 82 GLN A C 1
ATOM 679 O O . GLN A 1 82 ? 0.216 16.359 -5.240 1.00 93.69 82 GLN A O 1
ATOM 684 N N . THR A 1 83 ? 1.459 14.746 -6.188 1.00 94.94 83 THR A N 1
ATOM 685 C CA . THR A 1 83 ? 2.677 14.969 -5.405 1.00 94.94 83 THR A CA 1
ATOM 686 C C . THR A 1 83 ? 3.909 15.045 -6.305 1.00 94.94 83 THR A C 1
ATOM 688 O O . THR A 1 83 ? 3.960 14.424 -7.369 1.00 94.94 83 THR A O 1
ATOM 691 N N . ASP A 1 84 ? 4.899 15.831 -5.889 1.00 95.50 84 ASP A N 1
ATOM 692 C CA . ASP A 1 84 ? 6.244 15.879 -6.472 1.00 95.50 84 ASP A CA 1
ATOM 693 C C . ASP A 1 84 ? 7.268 15.068 -5.658 1.00 95.50 84 ASP A C 1
ATOM 695 O O . ASP A 1 84 ? 8.442 15.003 -6.027 1.00 95.50 84 ASP A O 1
ATOM 699 N N . ASN A 1 85 ? 6.824 14.431 -4.571 1.00 96.06 85 ASN A N 1
ATOM 700 C CA . ASN A 1 85 ? 7.634 13.557 -3.738 1.00 96.06 85 ASN A CA 1
ATOM 701 C C . ASN A 1 85 ? 7.581 12.105 -4.255 1.00 96.06 85 ASN A C 1
ATOM 703 O O . ASN A 1 85 ? 6.503 11.544 -4.458 1.00 96.06 85 ASN A O 1
ATOM 707 N N . GLU A 1 86 ? 8.761 11.520 -4.475 1.00 95.69 86 GLU A N 1
ATOM 708 C CA . GLU A 1 86 ? 8.947 10.156 -4.985 1.00 95.69 86 GLU A CA 1
ATOM 709 C C . GLU A 1 86 ? 8.309 9.099 -4.071 1.00 95.69 86 GLU A C 1
ATOM 711 O O . GLU A 1 86 ? 7.503 8.301 -4.551 1.00 95.69 86 GLU A O 1
ATOM 716 N N . ASP A 1 87 ? 8.583 9.160 -2.766 1.00 94.88 87 ASP A N 1
ATOM 717 C CA . ASP A 1 87 ? 8.087 8.199 -1.776 1.00 94.88 87 ASP A CA 1
ATOM 718 C C . ASP A 1 87 ? 6.559 8.251 -1.674 1.00 94.88 87 ASP A C 1
ATOM 720 O O . ASP A 1 87 ? 5.894 7.223 -1.758 1.00 94.88 87 ASP A O 1
ATOM 724 N N . ASN A 1 88 ? 5.964 9.446 -1.585 1.00 96.94 88 ASN A N 1
ATOM 725 C CA . ASN A 1 88 ? 4.507 9.603 -1.522 1.00 96.94 88 ASN A CA 1
ATOM 726 C C . ASN A 1 88 ? 3.818 9.056 -2.782 1.00 96.94 88 ASN A C 1
ATOM 728 O O . ASN A 1 88 ? 2.754 8.431 -2.688 1.00 96.94 88 ASN A O 1
ATOM 732 N N . MET A 1 89 ? 4.411 9.293 -3.959 1.00 97.75 89 MET A N 1
ATOM 733 C CA . MET A 1 89 ? 3.915 8.747 -5.224 1.00 97.75 89 MET A CA 1
ATOM 734 C C . MET A 1 89 ? 3.962 7.219 -5.196 1.00 97.75 89 MET A C 1
ATOM 736 O O . MET A 1 89 ? 2.965 6.575 -5.530 1.00 97.75 89 MET A O 1
ATOM 740 N N . TYR A 1 90 ? 5.089 6.650 -4.764 1.00 97.56 90 TYR A N 1
ATOM 741 C CA . TYR A 1 90 ? 5.272 5.207 -4.656 1.00 97.56 90 TYR A CA 1
ATOM 742 C C . TYR A 1 90 ? 4.285 4.577 -3.664 1.00 97.56 90 TYR A C 1
ATOM 744 O O . TYR A 1 90 ? 3.514 3.704 -4.062 1.00 97.56 90 TYR A O 1
ATOM 752 N N . CYS A 1 91 ? 4.208 5.086 -2.429 1.00 97.69 91 CYS A N 1
ATOM 753 C CA . CYS A 1 91 ? 3.282 4.623 -1.387 1.00 97.69 91 CYS A CA 1
ATOM 754 C C . CYS A 1 91 ? 1.829 4.600 -1.895 1.00 97.69 91 CYS A C 1
ATOM 756 O O . CYS A 1 91 ? 1.082 3.637 -1.702 1.00 97.69 91 CYS A O 1
ATOM 758 N N . THR A 1 92 ? 1.417 5.663 -2.597 1.00 98.44 92 THR A N 1
ATOM 759 C CA . THR A 1 92 ? 0.058 5.781 -3.145 1.00 98.44 92 THR A CA 1
ATOM 760 C C . THR A 1 92 ? -0.182 4.803 -4.296 1.00 98.44 92 THR A C 1
ATOM 762 O O . THR A 1 92 ? -1.233 4.158 -4.348 1.00 98.44 92 THR A O 1
ATOM 765 N N . ALA A 1 93 ? 0.773 4.674 -5.221 1.00 98.44 93 ALA A N 1
ATOM 766 C CA . ALA A 1 93 ? 0.698 3.724 -6.330 1.00 98.44 93 ALA A CA 1
ATOM 767 C C . ALA A 1 93 ? 0.624 2.280 -5.826 1.00 98.44 93 ALA A C 1
ATOM 769 O O . ALA A 1 93 ? -0.199 1.493 -6.304 1.00 98.44 93 ALA A O 1
ATOM 770 N N . PHE A 1 94 ? 1.420 1.963 -4.810 1.00 98.50 94 PHE A N 1
ATOM 771 C CA . PHE A 1 94 ? 1.396 0.686 -4.125 1.00 98.50 94 PHE A CA 1
ATOM 772 C C . PHE A 1 94 ? 0.030 0.408 -3.491 1.00 98.50 94 PHE A C 1
ATOM 774 O O . PHE A 1 94 ? -0.575 -0.629 -3.766 1.00 98.50 94 PHE A O 1
ATOM 781 N N . ALA A 1 95 ? -0.522 1.359 -2.730 1.00 98.62 95 ALA A N 1
ATOM 782 C CA . ALA A 1 95 ? -1.850 1.224 -2.135 1.00 98.62 95 ALA A CA 1
ATOM 783 C C . ALA A 1 95 ? -2.958 1.026 -3.187 1.00 98.62 95 ALA A C 1
ATOM 785 O O . ALA A 1 95 ? -3.841 0.181 -3.009 1.00 98.62 95 ALA A O 1
ATOM 786 N N . LEU A 1 96 ? -2.900 1.755 -4.309 1.00 98.75 96 LEU A N 1
ATOM 787 C CA . LEU A 1 96 ? -3.826 1.587 -5.434 1.00 98.75 96 LEU A CA 1
ATOM 788 C C . LEU A 1 96 ? -3.735 0.179 -6.035 1.00 98.75 96 LEU A C 1
ATOM 790 O O . LEU A 1 96 ? -4.770 -0.457 -6.254 1.00 98.75 96 LEU A O 1
ATOM 794 N N . ALA A 1 97 ? -2.519 -0.313 -6.278 1.00 98.62 97 ALA A N 1
ATOM 795 C CA . ALA A 1 97 ? -2.283 -1.637 -6.843 1.00 98.62 97 ALA A CA 1
ATOM 796 C C . ALA A 1 97 ? -2.722 -2.751 -5.880 1.00 98.62 97 ALA A C 1
ATOM 798 O O . ALA A 1 97 ? -3.402 -3.688 -6.295 1.00 98.62 97 ALA A O 1
ATOM 799 N N . ALA A 1 98 ? -2.434 -2.610 -4.583 1.00 98.38 98 ALA A N 1
ATOM 800 C CA . ALA A 1 98 ? -2.881 -3.533 -3.542 1.00 98.38 98 ALA A CA 1
ATOM 801 C C . ALA A 1 98 ? -4.415 -3.611 -3.437 1.00 98.38 98 ALA A C 1
ATOM 803 O O . ALA A 1 98 ? -4.954 -4.673 -3.135 1.00 98.38 98 ALA A O 1
ATOM 804 N N . CYS A 1 99 ? -5.128 -2.519 -3.736 1.00 98.19 99 CYS A N 1
ATOM 805 C CA . CYS A 1 99 ? -6.593 -2.497 -3.842 1.00 98.19 99 CYS A CA 1
ATOM 806 C C . CYS A 1 99 ? -7.120 -2.955 -5.222 1.00 98.19 99 CYS A C 1
ATOM 808 O O . CYS A 1 99 ? -8.328 -2.941 -5.457 1.00 98.19 99 CYS A O 1
ATOM 810 N N . GLY A 1 100 ? -6.243 -3.351 -6.150 1.00 98.12 100 GLY A N 1
ATOM 811 C CA . GLY A 1 100 ? -6.605 -3.873 -7.470 1.00 98.12 100 GLY A CA 1
ATOM 812 C C . GLY A 1 100 ? -6.850 -2.814 -8.554 1.00 98.12 100 GLY A C 1
ATOM 813 O O . GLY A 1 100 ? -7.317 -3.155 -9.648 1.00 98.12 100 GLY A O 1
ATOM 814 N N . TYR A 1 101 ? -6.534 -1.540 -8.316 1.00 98.44 101 TYR A N 1
ATOM 815 C CA . TYR A 1 101 ? -6.758 -0.467 -9.291 1.00 98.44 101 TYR A CA 1
ATOM 816 C C . TYR A 1 101 ? -5.617 -0.365 -10.308 1.00 98.44 101 TYR A C 1
ATOM 818 O O . TYR A 1 101 ? -4.445 -0.324 -9.941 1.00 98.44 101 TYR A O 1
ATOM 826 N N . GLN A 1 102 ? -5.969 -0.293 -11.599 1.00 97.94 102 GLN A N 1
ATOM 827 C CA . GLN A 1 102 ? -5.011 -0.315 -12.714 1.00 97.94 102 GLN A CA 1
ATOM 828 C C . GLN A 1 102 ? -3.975 0.814 -12.644 1.00 97.94 102 GLN A C 1
ATOM 830 O O . GLN A 1 102 ? -2.808 0.577 -12.932 1.00 97.94 102 GLN A O 1
ATOM 835 N N . GLU A 1 103 ? -4.373 2.005 -12.199 1.00 98.12 103 GLU A N 1
ATOM 836 C CA . GLU A 1 103 ? -3.489 3.168 -12.086 1.00 98.12 103 GLU A CA 1
ATOM 837 C C . GLU A 1 103 ? -2.280 2.904 -11.184 1.00 98.12 103 GLU A C 1
ATOM 839 O O . GLU A 1 103 ? -1.184 3.372 -11.479 1.00 98.12 103 GLU A O 1
ATOM 844 N N . GLY A 1 104 ? -2.463 2.122 -10.114 1.00 98.38 104 GLY A N 1
ATOM 845 C CA . GLY A 1 104 ? -1.358 1.721 -9.248 1.00 98.38 104 GLY A CA 1
ATOM 846 C C . GLY A 1 104 ? -0.350 0.852 -9.994 1.00 98.38 104 GLY A C 1
ATOM 847 O O . GLY A 1 104 ? 0.843 1.137 -9.979 1.00 98.38 104 GLY A O 1
ATOM 848 N N . PHE A 1 105 ? -0.831 -0.160 -10.724 1.00 98.50 105 PHE A N 1
ATOM 849 C CA . PHE A 1 105 ? 0.030 -1.030 -11.532 1.00 98.50 105 PHE A CA 1
ATOM 850 C C . PHE A 1 105 ? 0.767 -0.260 -12.629 1.00 98.50 105 PHE A C 1
ATOM 852 O O . PHE A 1 105 ? 1.942 -0.524 -12.864 1.00 98.50 105 PHE A O 1
ATOM 859 N N . ASP A 1 106 ? 0.107 0.690 -13.291 1.00 98.25 106 ASP A N 1
ATOM 860 C CA . ASP A 1 106 ? 0.731 1.490 -14.348 1.00 98.25 106 ASP A CA 1
ATOM 861 C C . ASP A 1 106 ? 1.902 2.322 -13.803 1.00 98.25 106 ASP A C 1
ATOM 863 O O . ASP A 1 106 ? 2.969 2.367 -14.421 1.00 98.25 106 ASP A O 1
ATOM 867 N N . ILE A 1 107 ? 1.741 2.922 -12.619 1.00 98.12 107 ILE A N 1
ATOM 868 C CA . ILE A 1 107 ? 2.805 3.693 -11.964 1.00 98.12 107 ILE A CA 1
ATOM 869 C C . ILE A 1 107 ? 3.916 2.769 -11.454 1.00 98.12 107 ILE A C 1
ATOM 871 O O . ILE A 1 107 ? 5.083 3.039 -11.730 1.00 98.12 107 ILE A O 1
ATOM 875 N N . LEU A 1 108 ? 3.588 1.656 -10.786 1.00 98.06 108 LEU A N 1
ATOM 876 C CA . LEU A 1 108 ? 4.597 0.698 -10.311 1.00 98.06 108 LEU A CA 1
ATOM 877 C C . LEU A 1 108 ? 5.432 0.130 -11.466 1.00 98.06 108 LEU A C 1
ATOM 879 O O . LEU A 1 108 ? 6.652 0.040 -11.352 1.00 98.06 108 LEU A O 1
ATOM 883 N N . LYS A 1 109 ? 4.814 -0.174 -12.616 1.00 97.75 109 LYS A N 1
ATOM 884 C CA . LYS A 1 109 ? 5.543 -0.562 -13.834 1.00 97.75 109 LYS A CA 1
ATOM 885 C C . LYS A 1 109 ? 6.454 0.547 -14.343 1.00 97.75 109 LYS A C 1
ATOM 887 O O . LYS A 1 109 ? 7.567 0.269 -14.784 1.00 97.75 109 LYS A O 1
ATOM 892 N N . ALA A 1 110 ? 6.004 1.800 -14.297 1.00 97.25 110 ALA A N 1
ATOM 893 C CA . ALA A 1 110 ? 6.829 2.929 -14.703 1.00 97.25 110 ALA A CA 1
ATOM 894 C C . ALA A 1 110 ? 8.042 3.120 -13.774 1.00 97.25 110 ALA A C 1
A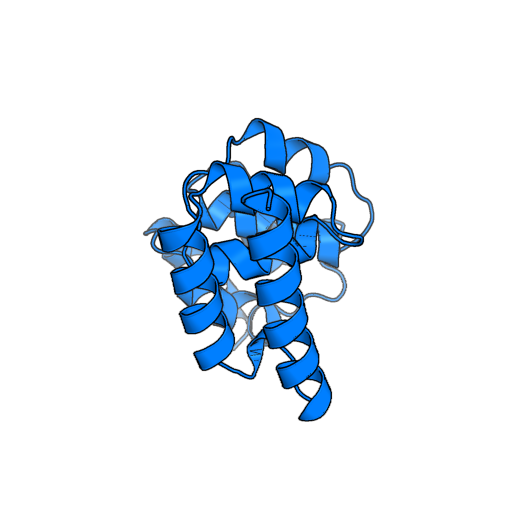TOM 896 O O . ALA A 1 110 ? 9.123 3.428 -14.279 1.00 97.25 110 ALA A O 1
ATOM 897 N N . PHE A 1 111 ? 7.876 2.899 -12.464 1.00 96.81 111 PHE A N 1
ATOM 898 C CA . PHE A 1 111 ? 8.956 2.904 -11.471 1.00 96.81 111 PHE A CA 1
ATOM 899 C C . PHE A 1 111 ? 9.925 1.730 -11.672 1.00 96.81 111 PHE A C 1
ATOM 901 O O . PHE A 1 111 ? 11.129 1.961 -11.739 1.00 96.81 111 PHE A O 1
ATOM 908 N N . ALA A 1 112 ? 9.426 0.504 -11.864 1.00 96.06 112 ALA A N 1
ATOM 909 C CA . ALA A 1 112 ? 10.260 -0.673 -12.134 1.00 96.06 112 ALA A CA 1
ATOM 910 C C . ALA A 1 112 ? 11.106 -0.510 -13.408 1.00 96.06 112 ALA A C 1
ATOM 912 O O . ALA A 1 112 ? 12.283 -0.850 -13.415 1.00 96.06 112 ALA A O 1
ATOM 913 N N . ASN A 1 113 ? 10.541 0.111 -14.447 1.00 94.94 113 ASN A N 1
ATOM 914 C CA . ASN A 1 113 ? 11.254 0.465 -15.680 1.00 94.94 113 ASN A CA 1
ATOM 915 C C . ASN A 1 113 ? 12.122 1.730 -15.584 1.00 94.94 113 ASN A C 1
ATOM 917 O O . ASN A 1 113 ? 12.676 2.163 -16.596 1.00 94.94 113 ASN A O 1
ATOM 921 N N . GLN A 1 114 ? 12.174 2.394 -14.424 1.00 93.00 114 GLN A N 1
ATOM 922 C CA . GLN A 1 114 ? 12.852 3.684 -14.222 1.00 93.00 114 GLN A CA 1
ATOM 923 C C . GLN A 1 114 ? 12.444 4.769 -15.241 1.00 93.00 114 GLN A C 1
ATOM 925 O O . GLN A 1 114 ? 13.213 5.661 -15.600 1.00 93.00 114 GLN A O 1
ATOM 930 N N . SER A 1 115 ? 11.215 4.675 -15.745 1.00 95.19 115 SER A N 1
ATOM 931 C CA . SER A 1 115 ? 10.657 5.563 -16.772 1.00 95.19 115 SER A CA 1
ATOM 932 C C . SER A 1 115 ? 9.796 6.679 -16.182 1.00 95.19 115 SER A C 1
ATOM 934 O O . SER A 1 115 ? 9.481 7.655 -16.868 1.00 95.19 115 SER A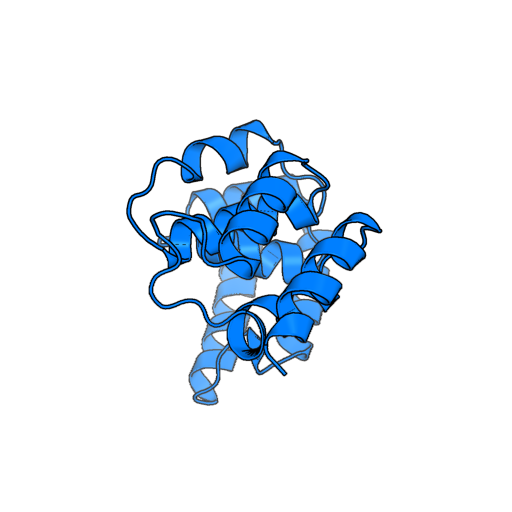 O 1
ATOM 936 N N . HIS A 1 116 ? 9.409 6.553 -14.911 1.00 95.81 116 HIS A N 1
ATOM 937 C CA . HIS A 1 116 ? 8.630 7.571 -14.229 1.00 95.81 116 HIS A CA 1
ATOM 938 C C . HIS A 1 116 ? 9.509 8.799 -13.911 1.00 95.81 116 HIS A C 1
ATOM 940 O O . HIS A 1 116 ? 10.621 8.644 -13.413 1.00 95.81 116 HIS A O 1
ATOM 946 N N . PRO A 1 117 ? 9.038 10.048 -14.108 1.00 94.44 117 PRO A N 1
ATOM 947 C CA . PRO A 1 117 ? 9.852 11.244 -13.843 1.00 94.44 117 PRO A CA 1
ATOM 948 C C . PRO A 1 117 ? 10.367 11.371 -12.402 1.00 94.44 117 PRO A C 1
ATOM 950 O O . PRO A 1 117 ? 11.368 12.055 -12.162 1.00 94.44 117 PRO A O 1
ATOM 953 N N . LEU A 1 118 ? 9.659 10.747 -11.455 1.00 94.56 118 LEU A N 1
ATOM 954 C CA . LEU A 1 118 ? 10.022 10.726 -10.042 1.00 94.56 118 LEU A CA 1
ATOM 955 C C . LEU A 1 118 ? 10.867 9.521 -9.628 1.00 94.56 118 LEU A C 1
ATOM 957 O O . LEU A 1 118 ? 11.374 9.580 -8.531 1.00 94.56 118 LEU A O 1
ATOM 961 N N . SER A 1 119 ? 11.070 8.472 -10.432 1.00 89.44 119 SER A N 1
ATOM 962 C CA . SER A 1 119 ? 11.765 7.246 -9.981 1.00 89.44 119 SER A CA 1
ATOM 963 C C . SER A 1 119 ? 13.294 7.389 -9.979 1.00 89.44 119 SER A C 1
ATOM 965 O O . SER A 1 119 ? 14.001 6.560 -10.549 1.00 89.44 119 SER A O 1
ATOM 967 N N . LYS A 1 120 ? 13.825 8.496 -9.452 1.00 85.06 120 LYS A N 1
ATOM 968 C CA . LYS A 1 120 ? 15.259 8.812 -9.549 1.00 85.06 120 LYS A CA 1
ATOM 969 C C . LYS A 1 120 ? 16.090 8.053 -8.526 1.00 85.06 120 LYS A C 1
ATOM 971 O O . LYS A 1 120 ? 17.276 7.849 -8.779 1.00 85.06 120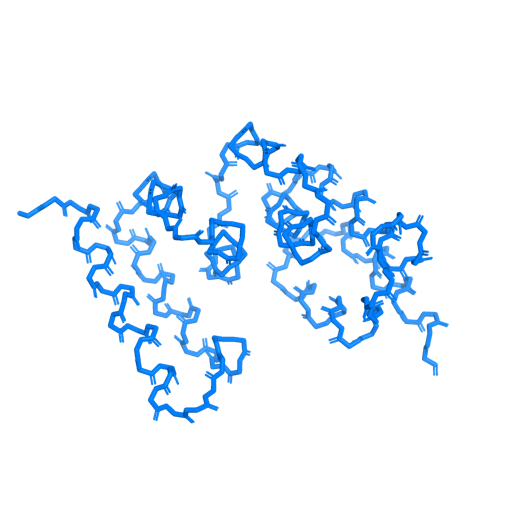 LYS A O 1
ATOM 976 N N . ASN A 1 121 ? 15.495 7.695 -7.391 1.00 87.75 121 ASN A N 1
ATOM 977 C CA . ASN A 1 121 ? 16.183 7.037 -6.286 1.00 87.75 121 ASN A CA 1
ATOM 978 C C . ASN A 1 121 ? 15.663 5.618 -6.021 1.00 87.75 121 ASN A C 1
ATOM 980 O O . ASN A 1 121 ? 16.309 4.880 -5.289 1.00 87.75 121 ASN A O 1
ATOM 984 N N . THR A 1 122 ? 14.557 5.225 -6.653 1.00 86.88 122 THR A N 1
ATOM 985 C CA . THR A 1 122 ? 13.976 3.889 -6.545 1.00 86.88 122 THR A CA 1
ATOM 986 C C . THR A 1 122 ? 14.824 2.869 -7.303 1.00 86.88 122 THR A C 1
ATOM 988 O O . THR A 1 122 ? 15.008 2.963 -8.520 1.00 86.88 122 THR A O 1
ATOM 991 N N . HIS A 1 123 ? 15.288 1.845 -6.600 1.00 91.06 123 HIS A N 1
ATOM 992 C CA . HIS A 1 123 ? 15.970 0.685 -7.142 1.00 91.06 123 HIS A CA 1
ATOM 993 C C . HIS A 1 123 ? 14.980 -0.482 -7.320 1.00 91.06 123 HIS A C 1
ATOM 995 O O . HIS A 1 123 ? 14.534 -1.061 -6.327 1.00 91.06 123 HIS A O 1
ATOM 1001 N N . PRO A 1 124 ? 14.674 -0.920 -8.560 1.00 91.19 124 PRO A N 1
ATOM 1002 C CA . PRO A 1 124 ? 13.623 -1.913 -8.816 1.00 91.19 124 PRO A CA 1
ATOM 1003 C C . PRO A 1 124 ? 13.736 -3.208 -7.995 1.00 91.19 124 PRO A C 1
ATOM 1005 O O . PRO A 1 124 ? 12.734 -3.729 -7.509 1.00 91.19 124 PRO A O 1
ATOM 1008 N N . ILE A 1 125 ? 14.955 -3.714 -7.792 1.00 91.62 125 ILE A N 1
ATOM 1009 C CA . ILE A 1 125 ? 15.193 -4.956 -7.035 1.00 91.62 125 ILE A CA 1
ATOM 1010 C C . ILE A 1 125 ? 15.109 -4.754 -5.522 1.00 91.62 125 ILE A C 1
ATOM 1012 O O . ILE A 1 125 ? 14.687 -5.665 -4.819 1.00 91.62 125 ILE A O 1
ATOM 1016 N N . ALA A 1 126 ? 15.576 -3.614 -5.014 1.00 89.88 126 ALA A N 1
ATOM 1017 C CA . ALA A 1 126 ? 15.740 -3.431 -3.573 1.00 89.88 126 ALA A CA 1
ATOM 1018 C C . ALA A 1 126 ? 14.474 -2.847 -2.946 1.00 89.88 126 ALA A C 1
ATOM 1020 O O . ALA A 1 126 ? 14.113 -3.249 -1.847 1.00 89.88 126 ALA A O 1
ATOM 1021 N N . ASP A 1 127 ? 13.790 -1.967 -3.680 1.00 90.75 127 ASP A N 1
ATOM 1022 C CA . ASP A 1 127 ? 12.671 -1.192 -3.151 1.00 90.75 127 ASP A CA 1
ATOM 1023 C C . ASP A 1 127 ? 11.319 -1.731 -3.635 1.00 90.75 127 ASP A C 1
ATOM 1025 O O . ASP A 1 127 ? 10.365 -1.757 -2.874 1.00 90.75 127 ASP A O 1
ATOM 1029 N N . ILE A 1 128 ? 11.219 -2.211 -4.885 1.00 94.88 128 ILE A N 1
ATOM 1030 C CA . ILE A 1 128 ? 9.924 -2.628 -5.458 1.00 94.88 128 ILE A CA 1
ATOM 1031 C C . ILE A 1 128 ? 9.692 -4.130 -5.312 1.00 94.88 128 ILE A C 1
ATOM 1033 O O . ILE A 1 128 ? 8.629 -4.556 -4.869 1.00 94.88 128 ILE A O 1
ATOM 1037 N N . LEU A 1 129 ? 10.662 -4.955 -5.718 1.00 94.50 129 LEU A N 1
ATOM 1038 C CA . LEU A 1 129 ? 10.487 -6.409 -5.775 1.00 94.50 129 LEU A CA 1
ATOM 1039 C C . LEU A 1 129 ? 10.041 -7.040 -4.437 1.00 94.50 129 LEU A C 1
ATOM 1041 O O . LEU A 1 129 ? 9.134 -7.878 -4.493 1.00 94.50 129 LEU A O 1
ATOM 1045 N N . PRO A 1 130 ? 10.597 -6.663 -3.264 1.00 93.94 130 PRO A N 1
ATOM 1046 C CA . PRO A 1 130 ? 10.159 -7.215 -1.981 1.00 93.94 130 PRO A CA 1
ATOM 1047 C C . PRO A 1 130 ? 8.695 -6.878 -1.683 1.00 93.94 130 PRO A C 1
ATOM 1049 O O . PRO A 1 130 ? 7.918 -7.755 -1.319 1.00 93.94 130 PRO A O 1
ATOM 1052 N N . ASP A 1 131 ? 8.286 -5.639 -1.950 1.00 95.12 131 ASP A N 1
ATOM 1053 C CA . ASP A 1 131 ? 6.939 -5.143 -1.670 1.00 95.12 131 ASP A CA 1
ATOM 1054 C C . ASP A 1 131 ? 5.841 -5.863 -2.469 1.00 95.12 131 ASP A C 1
ATOM 1056 O O . ASP A 1 131 ? 4.695 -5.982 -2.020 1.00 95.12 131 ASP A O 1
ATOM 1060 N N . LEU A 1 132 ? 6.165 -6.398 -3.651 1.00 96.19 132 LEU A N 1
ATOM 1061 C CA . LEU A 1 132 ? 5.192 -7.100 -4.494 1.00 96.19 132 LEU A CA 1
ATOM 1062 C C . LEU A 1 132 ? 4.619 -8.367 -3.840 1.00 96.19 132 LEU A C 1
ATOM 1064 O O . LEU A 1 132 ? 3.622 -8.895 -4.339 1.00 96.19 132 LEU A O 1
ATOM 1068 N N . GLU A 1 133 ? 5.199 -8.872 -2.748 1.00 95.38 133 GLU A N 1
ATOM 1069 C CA . GLU A 1 133 ? 4.629 -9.993 -1.990 1.00 95.38 133 GLU A CA 1
ATOM 1070 C C . GLU A 1 133 ? 3.281 -9.657 -1.328 1.00 95.38 133 GLU A C 1
ATOM 1072 O O . GLU A 1 133 ? 2.437 -10.538 -1.151 1.00 95.38 133 GLU A O 1
ATOM 1077 N N . TYR A 1 134 ? 3.034 -8.379 -1.029 1.00 96.62 134 TYR A N 1
ATOM 1078 C CA . TYR A 1 134 ? 1.810 -7.923 -0.363 1.00 96.62 134 TYR A CA 1
ATOM 1079 C C . TYR A 1 134 ? 0.644 -7.673 -1.335 1.00 96.62 134 TYR A C 1
ATOM 1081 O O . TYR A 1 134 ? -0.508 -7.510 -0.907 1.00 96.62 134 TYR A O 1
ATOM 1089 N N . ILE A 1 135 ? 0.904 -7.671 -2.647 1.00 97.19 135 ILE A N 1
ATOM 1090 C CA . ILE A 1 135 ? -0.112 -7.473 -3.684 1.00 97.19 135 ILE A CA 1
ATOM 1091 C C . ILE A 1 135 ? -0.557 -8.836 -4.227 1.00 97.19 135 ILE A C 1
ATOM 1093 O O . ILE A 1 135 ? 0.161 -9.519 -4.954 1.00 97.19 135 ILE A O 1
ATOM 1097 N N . GLN A 1 136 ? -1.793 -9.220 -3.907 1.00 93.56 136 GLN A N 1
ATOM 1098 C CA . GLN A 1 136 ? -2.403 -10.475 -4.357 1.00 93.56 136 GLN A CA 1
ATOM 1099 C C . GLN A 1 136 ? -3.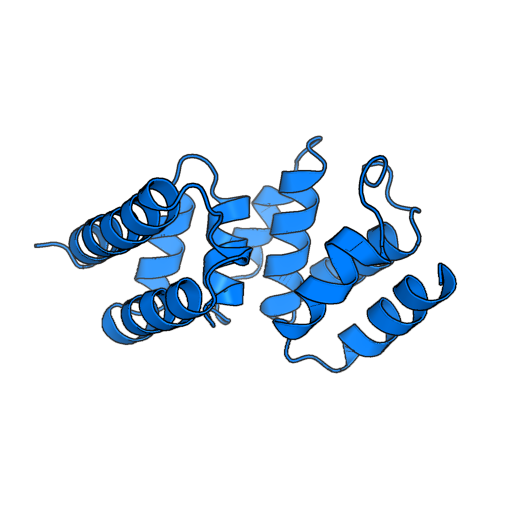121 -10.288 -5.702 1.00 93.56 136 GLN A C 1
ATOM 1101 O O . GLN A 1 136 ? -4.343 -10.389 -5.783 1.00 93.56 136 GLN A O 1
ATOM 1106 N N . ASP A 1 137 ? -2.362 -9.971 -6.752 1.00 96.88 137 ASP A N 1
ATOM 1107 C CA . ASP A 1 137 ? -2.889 -9.752 -8.104 1.00 96.88 137 ASP A CA 1
ATOM 1108 C C . ASP A 1 137 ? -1.910 -10.266 -9.169 1.00 96.88 137 ASP A C 1
ATOM 1110 O O . ASP A 1 137 ? -0.707 -10.001 -9.100 1.00 96.88 137 ASP A O 1
ATOM 1114 N N . ASP A 1 138 ? -2.415 -10.972 -10.183 1.00 96.44 138 ASP A N 1
ATOM 1115 C CA . ASP A 1 138 ? -1.595 -11.580 -11.240 1.00 96.44 138 ASP A CA 1
ATOM 1116 C C . ASP A 1 138 ? -0.823 -10.545 -12.074 1.00 96.44 138 ASP A C 1
ATOM 1118 O O . ASP A 1 138 ? 0.235 -10.860 -12.629 1.00 96.44 138 ASP A O 1
ATOM 1122 N N . ARG A 1 139 ? -1.295 -9.291 -12.137 1.00 97.38 139 ARG A N 1
ATOM 1123 C CA . ARG A 1 139 ? -0.589 -8.195 -12.827 1.00 97.38 139 ARG A CA 1
ATOM 1124 C C . ARG A 1 139 ? 0.765 -7.874 -12.196 1.00 97.38 139 ARG A C 1
ATOM 1126 O O . ARG A 1 139 ? 1.619 -7.303 -12.870 1.00 97.38 139 ARG A O 1
ATOM 1133 N N . THR A 1 140 ? 1.001 -8.278 -10.945 1.00 97.00 140 THR A N 1
ATOM 1134 C CA . THR A 1 140 ? 2.320 -8.149 -10.303 1.00 97.00 140 THR A CA 1
ATOM 1135 C C . THR A 1 140 ? 3.406 -8.929 -11.028 1.00 97.00 140 THR A C 1
ATOM 1137 O O . THR A 1 140 ? 4.567 -8.543 -10.943 1.00 97.00 140 THR A O 1
ATOM 1140 N N . LYS A 1 141 ? 3.055 -9.986 -11.772 1.00 96.50 141 LYS A N 1
ATOM 1141 C CA . LYS A 1 141 ? 4.026 -10.787 -12.519 1.00 96.50 141 LYS A CA 1
ATOM 1142 C C . LYS A 1 141 ? 4.820 -9.944 -13.516 1.00 96.50 141 LYS A C 1
ATOM 1144 O O . LYS A 1 141 ? 6.034 -10.051 -13.551 1.00 96.50 141 LYS A O 1
ATOM 1149 N N . GLU A 1 142 ? 4.144 -9.076 -14.266 1.00 96.12 142 GLU A N 1
ATOM 1150 C CA . GLU A 1 142 ? 4.813 -8.190 -15.226 1.00 96.12 142 GLU A CA 1
ATOM 1151 C C . GLU A 1 142 ? 5.791 -7.244 -14.513 1.00 96.12 142 GLU A C 1
ATOM 1153 O O . GLU A 1 142 ? 6.893 -7.031 -14.996 1.00 96.12 142 GLU A O 1
ATOM 1158 N N . ILE A 1 143 ? 5.429 -6.718 -13.337 1.00 97.19 143 ILE A N 1
ATOM 1159 C CA . ILE A 1 143 ? 6.320 -5.848 -12.551 1.00 97.19 143 ILE A CA 1
ATOM 1160 C C . ILE A 1 143 ? 7.530 -6.641 -12.033 1.00 97.19 143 ILE A C 1
ATOM 1162 O O . ILE A 1 143 ? 8.649 -6.144 -12.103 1.00 97.19 143 ILE A O 1
ATOM 1166 N N . LYS A 1 144 ? 7.321 -7.878 -11.557 1.00 95.94 144 LYS A N 1
ATOM 1167 C CA . LYS A 1 144 ? 8.404 -8.772 -11.112 1.00 95.94 144 LYS A CA 1
ATOM 1168 C C . LYS A 1 144 ? 9.397 -9.040 -12.236 1.00 95.94 144 LYS A C 1
ATOM 1170 O O . LYS A 1 144 ? 10.588 -8.838 -12.028 1.00 95.94 144 LYS A O 1
ATOM 1175 N N . ASP A 1 145 ? 8.894 -9.413 -13.414 1.00 95.62 145 ASP A N 1
ATOM 1176 C CA . ASP A 1 145 ? 9.722 -9.681 -14.591 1.00 95.62 145 ASP A CA 1
ATOM 1177 C C . ASP A 1 145 ? 10.601 -8.453 -14.923 1.00 95.62 145 ASP A C 1
ATOM 1179 O O . ASP A 1 145 ? 11.800 -8.602 -15.133 1.00 95.62 145 ASP A O 1
ATOM 1183 N N . LEU A 1 146 ? 10.041 -7.234 -14.868 1.00 95.06 146 LEU A N 1
ATOM 1184 C CA . LEU A 1 146 ? 10.789 -5.984 -15.087 1.00 95.06 146 LEU A CA 1
ATOM 1185 C C . LEU A 1 146 ? 11.848 -5.708 -14.011 1.00 95.06 146 LEU A C 1
ATOM 1187 O O . LEU A 1 146 ? 12.945 -5.258 -14.330 1.00 95.06 146 LEU A O 1
ATOM 1191 N N . CYS A 1 147 ? 11.544 -5.960 -12.736 1.00 94.00 147 CYS A N 1
ATOM 1192 C CA . CYS A 1 147 ? 12.523 -5.803 -11.659 1.00 94.00 147 CYS A CA 1
ATOM 1193 C C . CYS A 1 147 ? 13.710 -6.763 -11.831 1.00 94.00 147 CYS A C 1
ATOM 1195 O O . CYS A 1 147 ? 14.852 -6.377 -11.580 1.00 94.00 147 CYS A O 1
ATOM 1197 N N . GLU A 1 148 ? 13.451 -7.997 -12.263 1.00 91.12 148 GLU A N 1
ATOM 1198 C CA . GLU A 1 148 ? 14.468 -9.038 -12.447 1.00 91.12 148 GLU A CA 1
ATOM 1199 C C . GLU A 1 148 ? 15.388 -8.793 -13.656 1.00 91.12 148 GLU A C 1
ATOM 1201 O O . GLU A 1 148 ? 16.484 -9.349 -13.692 1.00 91.12 148 GLU A O 1
ATOM 1206 N N . GLU A 1 149 ? 15.028 -7.919 -14.606 1.00 89.06 149 GLU A N 1
ATOM 1207 C CA . GLU A 1 149 ? 15.923 -7.515 -15.710 1.00 89.06 149 GLU A CA 1
ATOM 1208 C C . GLU A 1 149 ? 17.199 -6.792 -15.234 1.00 89.06 149 GLU A C 1
ATOM 1210 O O . GLU A 1 149 ? 18.160 -6.659 -15.995 1.00 89.06 149 GLU A O 1
ATOM 1215 N N . TYR A 1 150 ? 17.222 -6.333 -13.981 1.00 77.38 150 TYR A N 1
ATOM 1216 C CA . TYR A 1 150 ? 18.347 -5.622 -13.374 1.00 77.38 150 TYR A CA 1
ATOM 1217 C C . TYR A 1 150 ? 19.272 -6.523 -12.525 1.00 77.38 150 TYR A C 1
ATOM 1219 O O . TYR A 1 150 ? 20.170 -5.996 -11.861 1.00 77.38 150 TYR A O 1
ATOM 1227 N N . LEU A 1 151 ? 19.041 -7.847 -12.508 1.00 72.94 151 LEU A N 1
ATOM 1228 C CA . LEU A 1 151 ? 19.877 -8.861 -11.835 1.00 72.94 151 LEU A CA 1
ATOM 1229 C C . LEU A 1 151 ? 21.110 -9.240 -12.672 1.00 72.94 151 LEU A C 1
ATOM 1231 O O . LEU A 1 151 ? 22.193 -9.399 -12.061 1.00 72.94 151 LEU A O 1
#

Mean predicted aligned error: 2.95 Å

pLDDT: mean 95.4, std 4.67, range [62.75, 98.75]